Protein AF-A0A975M1X5-F1 (afdb_monomer)

Radius of gyration: 14.13 Å; Cα contacts (8 Å, |Δi|>4): 133; chains: 1; bounding box: 40×27×35 Å

Nearest PDB structures (foldseek):
  3p94-assembly1_A  TM=8.161E-01  e=4.226E-04  Parabacteroides distasonis ATCC 8503
  4iyj-assembly1_B  TM=7.367E-01  e=7.171E-04  Bacteroides uniformis ATCC 8492
  2hsj-assembly1_D  TM=5.910E-01  e=7.747E-03  Streptococcus pneumoniae TIGR4
  4q9a-assembly1_B  TM=6.555E-01  e=1.829E-02  Parabacteroides merdae ATCC 43184
  8r9r-assembly1_A-2  TM=3.490E-01  e=8.008E+00  Shewanella putrefaciens CN-32

pLDDT: mean 81.91, std 17.67, range [40.53, 97.75]

Mean predicted aligned error: 7.84 Å

Solvent-accessible surface area (backbone atoms only — not comparable to full-atom values): 6631 Å² total; per-residue (Å²): 131,87,67,73,55,61,76,49,47,65,57,52,48,55,51,46,68,77,44,67,89,64,71,83,34,42,34,37,35,32,26,9,44,76,42,50,65,45,83,57,52,66,70,80,41,64,93,52,49,65,43,80,55,27,40,66,82,34,33,47,69,38,51,61,72,45,34,76,72,76,45,56,82,49,66,44,83,40,76,50,76,52,59,36,67,56,33,64,76,62,77,56,74,92,82,64,62,66,63,57,52,51,48,52,52,49,57,49,66,73,73,113

Secondary structure (DSSP, 8-state):
---GGGGGHHHHHHHHHHHTT--S-SEEEEESHHHHT-TTHHHHTTTS-EEEEE-TT--HHHHHHTHHHHTGGG--SEEEEE--HHHHHTT--TTSHHHHHHHHHHHHHTT-

Foldseek 3Di:
DDDPLCVQVVVLVVQCVVCVPPAPFAEEEAEAPVLVVPPCVCVVPVVGRYGRHYHYLDAVVSRVVCCCPRPVVHVYNYYHYDHHPSVVVVVPDPPPPDPVVCVVVVVVVVVD

Sequence (112 aa):
MINTSEFWKREVLEIEERNEEKKDIDIVFYGSSSIRMWYTLSDDFSDYKLLNHGFGGSKLKDAIYFYDRLIKPYNPRLVVCYSGTNNIQSMKNIFIMPDMFLSNLKNYIKNI

Structure (mmCIF, N/CA/C/O backbone):
data_AF-A0A975M1X5-F1
#
_entry.id   AF-A0A975M1X5-F1
#
loop_
_atom_site.group_PDB
_atom_site.id
_atom_site.type_symbol
_atom_site.label_atom_id
_atom_site.label_alt_id
_atom_site.label_comp_id
_atom_site.label_asym_id
_atom_site.label_entity_id
_atom_site.label_seq_id
_atom_site.pdbx_PDB_ins_code
_atom_site.Cartn_x
_atom_site.Cartn_y
_atom_site.Cartn_z
_atom_site.occupancy
_atom_site.B_iso_or_equiv
_atom_site.auth_seq_id
_atom_site.auth_comp_id
_atom_site.auth_asym_id
_atom_site.auth_atom_id
_atom_site.pdbx_PDB_model_num
ATOM 1 N N . MET A 1 1 ? 25.059 7.568 -6.119 1.00 49.00 1 MET A N 1
ATOM 2 C CA . MET A 1 1 ? 24.130 6.903 -7.062 1.00 49.00 1 MET A CA 1
ATOM 3 C C . MET A 1 1 ? 22.737 7.446 -6.810 1.00 49.00 1 MET A C 1
ATOM 5 O O . MET A 1 1 ? 22.330 7.471 -5.659 1.00 49.00 1 MET A O 1
ATOM 9 N N . ILE A 1 2 ? 22.034 7.909 -7.844 1.00 66.31 2 ILE A N 1
ATOM 10 C CA . ILE A 1 2 ? 20.638 8.354 -7.716 1.00 66.31 2 ILE A CA 1
ATOM 11 C C . ILE A 1 2 ? 19.776 7.113 -7.459 1.00 66.31 2 ILE A C 1
ATOM 13 O O . ILE A 1 2 ? 19.833 6.157 -8.236 1.00 66.31 2 ILE A O 1
ATOM 17 N N . ASN A 1 3 ? 19.008 7.100 -6.368 1.00 78.38 3 ASN A N 1
ATOM 18 C CA . ASN A 1 3 ? 18.058 6.022 -6.122 1.00 78.38 3 ASN A CA 1
ATOM 19 C C . ASN A 1 3 ? 16.873 6.181 -7.079 1.00 78.38 3 ASN A C 1
ATOM 21 O O . ASN A 1 3 ? 16.066 7.092 -6.937 1.00 78.38 3 ASN A O 1
ATOM 25 N N . THR A 1 4 ? 16.761 5.287 -8.060 1.00 85.44 4 THR A N 1
ATOM 26 C CA . THR A 1 4 ? 15.698 5.352 -9.075 1.00 85.44 4 THR A CA 1
ATOM 27 C C . THR A 1 4 ? 14.295 5.177 -8.494 1.00 85.44 4 THR A C 1
ATOM 29 O O . THR A 1 4 ? 13.328 5.496 -9.173 1.00 85.44 4 THR A O 1
ATOM 32 N N . SER A 1 5 ? 14.178 4.653 -7.270 1.00 89.81 5 SER A N 1
ATOM 33 C CA . SER A 1 5 ? 12.888 4.450 -6.598 1.00 89.81 5 SER A CA 1
ATOM 34 C C . SER A 1 5 ? 12.182 5.780 -6.308 1.00 89.81 5 SER A C 1
ATOM 36 O O . SER A 1 5 ? 10.959 5.822 -6.268 1.00 89.81 5 SER A O 1
ATOM 38 N N . GLU A 1 6 ? 12.932 6.885 -6.202 1.00 92.50 6 GLU A N 1
ATOM 39 C CA . GLU A 1 6 ? 12.388 8.243 -6.039 1.00 92.50 6 GLU A CA 1
ATOM 40 C C . GLU A 1 6 ? 11.445 8.668 -7.170 1.00 92.50 6 GLU A C 1
ATOM 42 O O . GLU A 1 6 ? 10.618 9.555 -6.971 1.00 92.50 6 GLU A O 1
ATOM 47 N N . PHE A 1 7 ? 11.503 8.009 -8.333 1.00 92.81 7 PHE A N 1
ATOM 48 C CA . PHE A 1 7 ? 10.533 8.218 -9.408 1.00 92.81 7 PHE A CA 1
ATOM 49 C C . PHE A 1 7 ? 9.080 8.073 -8.918 1.00 92.81 7 PHE A C 1
ATOM 51 O O . PHE A 1 7 ? 8.212 8.836 -9.334 1.00 92.81 7 PHE A O 1
ATOM 58 N N . TRP A 1 8 ? 8.825 7.158 -7.976 1.00 94.19 8 TRP A N 1
ATOM 59 C CA . TRP A 1 8 ? 7.486 6.901 -7.434 1.00 94.19 8 TRP A CA 1
ATOM 60 C C . TRP A 1 8 ? 7.110 7.771 -6.236 1.00 94.19 8 TRP A C 1
ATOM 62 O O . TRP A 1 8 ? 6.021 7.609 -5.694 1.00 94.19 8 TRP A O 1
ATOM 72 N N . LYS A 1 9 ? 7.961 8.717 -5.819 1.00 94.88 9 LYS A N 1
ATOM 73 C CA . LYS A 1 9 ? 7.719 9.523 -4.614 1.00 94.88 9 LYS A CA 1
ATOM 74 C C . LYS A 1 9 ? 6.359 10.223 -4.636 1.00 94.88 9 LYS A C 1
ATOM 76 O O . LYS A 1 9 ? 5.718 10.298 -3.596 1.00 94.88 9 LYS A O 1
ATOM 81 N N . ARG A 1 10 ? 5.918 10.717 -5.798 1.00 95.38 10 ARG A N 1
ATOM 82 C CA . ARG A 1 10 ? 4.620 11.392 -5.928 1.00 95.38 10 ARG A CA 1
ATOM 83 C C . ARG A 1 10 ? 3.448 10.445 -5.659 1.00 95.38 10 ARG A C 1
ATOM 85 O O . ARG A 1 10 ? 2.600 10.777 -4.850 1.00 95.38 10 ARG A O 1
ATOM 92 N N . GLU A 1 11 ? 3.437 9.259 -6.268 1.00 95.00 11 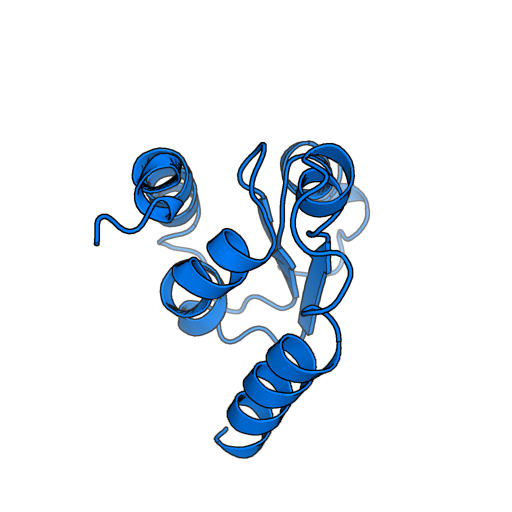GLU A N 1
ATOM 93 C CA . GLU A 1 11 ? 2.381 8.263 -6.012 1.00 95.00 11 GLU A CA 1
ATOM 94 C C . GLU A 1 11 ? 2.400 7.787 -4.554 1.00 95.00 11 GLU A C 1
ATOM 96 O O . GLU A 1 11 ? 1.353 7.573 -3.956 1.00 95.00 11 GLU A O 1
ATOM 101 N N . VAL A 1 12 ? 3.588 7.660 -3.957 1.00 96.62 12 VAL A N 1
ATOM 102 C CA . VAL A 1 12 ? 3.730 7.310 -2.536 1.00 96.62 12 VAL A CA 1
ATOM 103 C C . VAL A 1 12 ? 3.123 8.390 -1.640 1.00 96.62 12 VAL A C 1
ATOM 105 O O . VAL A 1 12 ? 2.403 8.046 -0.711 1.00 96.62 12 VAL A O 1
ATOM 108 N N . LEU A 1 13 ? 3.367 9.670 -1.938 1.00 97.19 13 LEU A N 1
ATOM 109 C CA . LEU A 1 13 ? 2.760 10.788 -1.206 1.00 97.19 13 LEU A CA 1
ATOM 110 C C . LEU A 1 13 ? 1.231 10.775 -1.3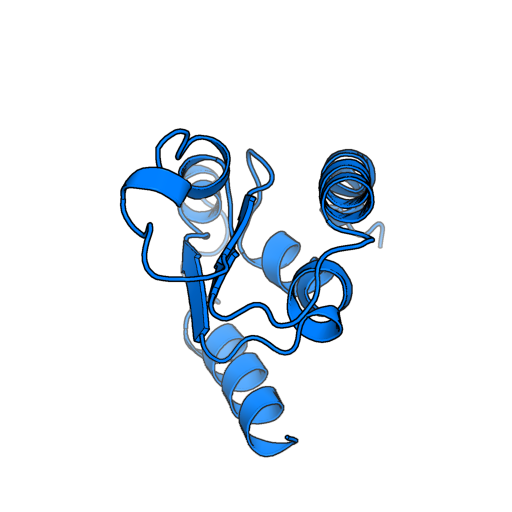33 1.00 97.19 13 LEU A C 1
ATOM 112 O O . LEU A 1 13 ? 0.542 10.872 -0.328 1.00 97.19 13 LEU A O 1
ATOM 116 N N . GLU A 1 14 ? 0.692 10.554 -2.534 1.00 96.88 14 GLU A N 1
ATOM 117 C CA . GLU A 1 14 ? -0.761 10.446 -2.745 1.00 96.88 14 GLU A CA 1
ATOM 118 C C . GLU A 1 14 ? -1.379 9.292 -1.927 1.00 96.88 14 GLU A C 1
ATOM 120 O O . GLU A 1 14 ? -2.490 9.405 -1.403 1.00 96.88 14 GLU A O 1
ATOM 125 N N . ILE A 1 15 ? -0.664 8.168 -1.792 1.00 97.00 15 ILE A N 1
ATOM 126 C CA . ILE A 1 15 ? -1.097 7.041 -0.955 1.00 97.00 15 ILE A CA 1
ATOM 127 C C . ILE A 1 15 ? -1.089 7.420 0.529 1.00 97.00 15 ILE A C 1
ATOM 129 O O . ILE A 1 15 ? -2.032 7.054 1.234 1.00 97.00 15 ILE A O 1
ATOM 133 N N . GLU A 1 16 ? -0.049 8.106 1.001 1.00 97.12 16 GLU A N 1
ATOM 134 C CA . GLU A 1 16 ? 0.054 8.566 2.391 1.00 97.12 16 GLU A CA 1
ATOM 135 C C . GLU A 1 16 ? -1.068 9.550 2.722 1.00 97.12 16 GLU A C 1
ATOM 137 O O . GLU A 1 16 ? -1.824 9.300 3.656 1.00 97.12 16 GLU A O 1
ATOM 142 N N . GLU A 1 17 ? -1.248 10.593 1.909 1.00 97.25 17 GLU A N 1
ATOM 143 C CA . GLU A 1 17 ? -2.285 11.617 2.093 1.00 97.25 17 GLU A CA 1
ATOM 144 C C . GLU A 1 17 ? -3.689 10.996 2.137 1.00 97.25 17 GLU A C 1
ATOM 146 O O . GLU A 1 17 ? -4.495 11.294 3.016 1.00 97.25 17 GLU A O 1
ATOM 151 N N . ARG A 1 18 ? -3.982 10.041 1.245 1.00 95.88 18 ARG A N 1
ATOM 152 C CA . ARG A 1 18 ? -5.275 9.336 1.230 1.00 95.88 18 ARG A CA 1
ATOM 153 C C . ARG A 1 18 ? -5.536 8.508 2.497 1.00 95.88 18 ARG A C 1
ATOM 155 O O . ARG A 1 18 ? -6.686 8.158 2.775 1.00 95.88 18 ARG A O 1
ATOM 162 N N . ASN A 1 19 ? -4.490 8.118 3.221 1.00 96.62 19 ASN A N 1
ATOM 163 C CA . ASN A 1 19 ? -4.569 7.174 4.334 1.00 96.62 19 ASN A CA 1
ATOM 164 C C . ASN A 1 19 ? -4.034 7.746 5.660 1.00 96.62 19 ASN A C 1
ATOM 166 O O . ASN A 1 19 ? -3.873 6.975 6.603 1.00 96.62 19 ASN A O 1
ATOM 170 N N . GLU A 1 20 ? -3.775 9.053 5.750 1.00 92.75 20 GLU A N 1
ATOM 171 C CA . GLU A 1 20 ? -3.142 9.709 6.906 1.00 92.75 20 GLU A CA 1
ATOM 172 C C . GLU A 1 20 ? -3.929 9.490 8.208 1.00 92.75 20 GLU A C 1
ATOM 174 O O . GLU A 1 20 ? -3.371 9.113 9.235 1.00 92.75 20 GLU A O 1
ATOM 179 N N . GLU A 1 21 ? -5.253 9.628 8.139 1.00 93.12 21 GLU A N 1
ATOM 180 C CA . GLU A 1 21 ? -6.151 9.515 9.296 1.00 93.12 21 GLU A CA 1
ATOM 181 C C . GLU A 1 21 ? -6.527 8.063 9.647 1.00 93.12 21 GLU A C 1
ATOM 183 O O . GLU A 1 21 ? -7.222 7.801 10.635 1.00 93.12 21 GLU A O 1
ATOM 188 N N . LYS A 1 22 ? -6.116 7.086 8.831 1.00 93.81 22 LYS A N 1
ATOM 189 C CA . LYS A 1 22 ? -6.566 5.698 8.975 1.00 93.81 22 LYS A CA 1
ATOM 190 C C . LYS A 1 22 ? -5.755 4.953 10.037 1.00 93.81 22 LYS A C 1
ATOM 192 O O . LYS A 1 22 ? -4.529 4.920 9.998 1.00 93.81 22 LYS A O 1
ATOM 197 N N . LYS A 1 23 ? -6.462 4.300 10.963 1.00 92.94 23 LYS A N 1
ATOM 198 C CA . LYS A 1 23 ? -5.901 3.551 12.101 1.00 92.94 23 LYS A CA 1
ATOM 199 C C . LYS A 1 23 ? -6.506 2.152 12.192 1.00 92.94 23 LYS A C 1
ATOM 201 O O . LYS A 1 23 ? -7.536 1.881 11.573 1.00 92.94 23 LYS A O 1
ATOM 206 N N . ASP A 1 24 ? -5.867 1.294 12.986 1.00 94.50 24 ASP A N 1
ATOM 207 C CA . ASP A 1 24 ? -6.291 -0.088 13.254 1.00 94.50 24 ASP A CA 1
ATOM 208 C C . ASP A 1 24 ? -6.489 -0.899 11.968 1.00 94.50 24 ASP A C 1
ATOM 210 O O . ASP A 1 24 ? -7.549 -1.475 11.722 1.00 94.50 24 ASP A O 1
ATOM 214 N N . ILE A 1 25 ? -5.473 -0.876 11.107 1.00 96.56 25 ILE A N 1
ATOM 215 C CA . ILE A 1 25 ? -5.501 -1.546 9.810 1.00 96.56 25 ILE A CA 1
ATOM 216 C C . ILE A 1 25 ? -5.185 -3.019 9.996 1.00 96.56 25 ILE A C 1
ATOM 218 O O . ILE A 1 25 ? -4.158 -3.390 10.554 1.00 96.56 25 ILE A O 1
ATOM 222 N N . ASP A 1 26 ? -6.060 -3.868 9.479 1.00 93.00 26 ASP A N 1
ATOM 223 C CA . ASP A 1 26 ? -5.888 -5.308 9.519 1.00 93.00 26 ASP A CA 1
ATOM 224 C C . ASP A 1 26 ? -4.925 -5.761 8.420 1.00 93.00 26 ASP A C 1
ATOM 226 O O . ASP A 1 26 ? -3.993 -6.531 8.665 1.00 93.00 26 ASP A O 1
ATOM 230 N N . ILE A 1 27 ? -5.142 -5.281 7.193 1.00 93.62 27 ILE A N 1
ATOM 231 C CA . ILE A 1 27 ? -4.439 -5.788 6.014 1.00 93.62 27 ILE A CA 1
ATOM 232 C C . ILE A 1 27 ? -3.938 -4.636 5.152 1.00 93.62 27 ILE A C 1
ATOM 234 O O . ILE A 1 27 ? -4.703 -3.758 4.758 1.00 93.62 27 ILE A O 1
ATOM 238 N N . VAL A 1 28 ? -2.661 -4.673 4.778 1.00 95.88 28 VAL A N 1
ATOM 239 C CA . VAL A 1 28 ? -2.147 -3.810 3.709 1.00 95.88 28 VAL A CA 1
ATOM 240 C C . VAL A 1 28 ? -1.880 -4.646 2.466 1.00 95.88 28 VAL A C 1
ATOM 242 O O . VAL A 1 28 ? -1.035 -5.543 2.468 1.00 95.88 28 VAL A O 1
ATOM 245 N N . PHE A 1 29 ? -2.590 -4.332 1.386 1.00 95.69 29 PHE A N 1
ATOM 246 C CA . PHE A 1 29 ? -2.304 -4.853 0.057 1.00 95.69 29 PHE A CA 1
ATOM 247 C C . PHE A 1 29 ? -1.263 -3.954 -0.597 1.00 95.69 29 PHE A C 1
ATOM 249 O O . PHE A 1 29 ? -1.474 -2.752 -0.745 1.00 95.69 29 PHE A O 1
ATOM 256 N N . TYR A 1 30 ? -0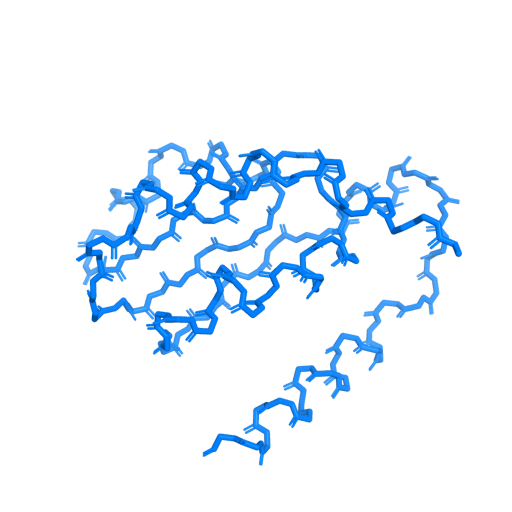.127 -4.523 -0.980 1.00 93.62 30 TYR A N 1
ATOM 257 C CA . TYR A 1 30 ? 1.067 -3.775 -1.345 1.00 93.62 30 TYR A CA 1
ATOM 258 C C . TYR A 1 30 ? 1.658 -4.248 -2.665 1.00 93.62 30 TYR A C 1
ATOM 260 O O . TYR A 1 30 ? 1.796 -5.448 -2.898 1.00 93.62 30 TYR A O 1
ATOM 268 N N . GLY A 1 31 ? 2.052 -3.322 -3.536 1.00 89.56 31 GLY A N 1
ATOM 269 C CA . GLY A 1 31 ? 2.751 -3.702 -4.758 1.00 89.56 31 GLY A CA 1
ATOM 270 C C . GLY A 1 31 ? 2.515 -2.774 -5.934 1.00 89.56 31 GLY A C 1
ATOM 271 O O . GLY A 1 31 ? 2.464 -1.557 -5.790 1.00 89.56 31 GLY A O 1
ATOM 272 N N . SER A 1 32 ? 2.435 -3.366 -7.124 1.00 92.31 32 SER A N 1
ATOM 273 C CA . SER A 1 32 ? 2.414 -2.608 -8.378 1.00 92.31 32 SER A CA 1
ATOM 274 C C . SER A 1 32 ? 0.995 -2.372 -8.914 1.00 92.31 32 SER A C 1
ATOM 276 O O . SER A 1 32 ? 0.030 -2.260 -8.156 1.00 92.31 32 SER A O 1
ATOM 278 N N . SER A 1 33 ? 0.847 -2.292 -10.238 1.00 91.88 33 SER A N 1
ATOM 279 C CA . SER A 1 33 ? -0.417 -1.985 -10.906 1.00 91.88 33 SER A CA 1
ATOM 280 C C . SER A 1 33 ? -1.524 -3.001 -10.614 1.00 91.88 33 SER A C 1
ATOM 282 O O . SER A 1 33 ? -2.672 -2.589 -10.512 1.00 91.88 33 SER A O 1
ATOM 284 N N . SER A 1 34 ? -1.204 -4.287 -10.425 1.00 92.50 34 SER A N 1
ATOM 285 C CA . SER A 1 34 ? -2.212 -5.306 -10.087 1.00 92.50 34 SER A CA 1
ATOM 286 C C . SER A 1 34 ? -2.903 -5.023 -8.755 1.00 92.50 34 SER A C 1
ATOM 288 O O . SER A 1 34 ? -4.104 -5.219 -8.647 1.00 92.50 34 SER A O 1
ATOM 290 N N . ILE A 1 35 ? -2.166 -4.505 -7.768 1.00 94.94 35 ILE A N 1
ATOM 291 C CA . ILE A 1 35 ? -2.758 -4.051 -6.507 1.00 94.94 35 ILE A CA 1
ATOM 292 C C . ILE A 1 35 ? -3.455 -2.709 -6.720 1.00 94.94 35 ILE A C 1
ATOM 294 O O . ILE A 1 35 ? -4.630 -2.572 -6.399 1.00 94.94 35 ILE A O 1
ATOM 298 N N . ARG A 1 36 ? -2.771 -1.738 -7.342 1.00 95.00 36 ARG A N 1
ATOM 299 C CA . ARG A 1 36 ? -3.297 -0.376 -7.550 1.00 95.00 36 ARG A CA 1
ATOM 300 C C . ARG A 1 36 ? -4.654 -0.355 -8.257 1.00 95.00 36 ARG A C 1
ATOM 302 O O . ARG A 1 36 ? -5.479 0.502 -7.972 1.00 95.00 36 ARG A O 1
ATOM 309 N N . MET A 1 37 ? -4.852 -1.259 -9.214 1.00 95.56 37 MET A N 1
ATOM 310 C CA . MET A 1 37 ? -6.044 -1.322 -10.066 1.00 95.56 37 MET A CA 1
ATOM 311 C C . MET A 1 37 ? -7.077 -2.340 -9.573 1.00 95.56 37 MET A C 1
ATOM 313 O O . MET A 1 37 ? -8.044 -2.616 -10.278 1.00 95.56 37 MET A O 1
ATOM 317 N N . TRP A 1 38 ? -6.901 -2.901 -8.375 1.00 96.25 38 TRP A N 1
ATOM 318 C CA . TRP A 1 38 ? -7.922 -3.732 -7.746 1.00 96.25 38 TRP A CA 1
ATOM 319 C C . TRP A 1 38 ? -9.017 -2.840 -7.147 1.00 96.25 38 TRP A C 1
ATOM 321 O O . TRP A 1 38 ? -9.054 -2.572 -5.948 1.00 96.25 38 TRP A O 1
ATOM 331 N N . TYR A 1 39 ? -9.888 -2.325 -8.014 1.00 95.25 39 TYR A N 1
ATOM 332 C CA . TYR A 1 39 ? -10.891 -1.322 -7.648 1.00 95.25 39 TYR A CA 1
ATOM 333 C C . TYR A 1 39 ? -11.982 -1.852 -6.706 1.00 95.25 39 TYR A C 1
ATOM 335 O O . TYR A 1 39 ? -12.538 -1.073 -5.943 1.00 95.25 39 TYR A O 1
ATOM 343 N N . THR A 1 40 ? -12.240 -3.161 -6.720 1.00 97.00 40 THR A N 1
ATOM 344 C CA . THR A 1 40 ? -13.219 -3.847 -5.858 1.00 97.00 40 THR A CA 1
ATOM 345 C C . THR A 1 40 ? -12.619 -4.380 -4.558 1.00 97.00 40 THR A C 1
ATOM 347 O O . THR A 1 40 ? -13.307 -5.061 -3.812 1.00 97.00 40 THR A O 1
ATOM 350 N N . LEU A 1 41 ? -11.351 -4.079 -4.249 1.00 96.31 41 LEU A N 1
ATOM 351 C CA . LEU A 1 41 ? -10.638 -4.698 -3.125 1.00 96.31 41 LEU A CA 1
ATOM 352 C C . LEU A 1 41 ? -11.373 -4.556 -1.782 1.00 96.31 41 LEU A C 1
ATOM 354 O O . LEU A 1 41 ? -11.388 -5.491 -0.990 1.00 96.31 41 LEU A O 1
ATOM 358 N N . SER A 1 42 ? -11.973 -3.391 -1.526 1.00 94.19 42 SER A N 1
ATOM 359 C CA . SER A 1 42 ? -12.741 -3.159 -0.298 1.00 94.19 42 SER A CA 1
ATOM 360 C C . SER A 1 42 ? -14.024 -3.991 -0.237 1.00 94.19 42 SER A C 1
ATOM 362 O O . SER A 1 42 ? -14.423 -4.381 0.853 1.00 94.19 42 SER A O 1
ATOM 364 N N . ASP A 1 43 ? -14.649 -4.273 -1.381 1.00 96.56 43 ASP A N 1
ATOM 365 C CA . ASP A 1 43 ? -15.863 -5.091 -1.457 1.00 96.56 43 ASP A CA 1
ATOM 366 C C . ASP A 1 43 ? -15.517 -6.582 -1.347 1.00 96.56 43 ASP A C 1
ATOM 368 O O . ASP A 1 43 ? -16.182 -7.330 -0.635 1.00 96.56 43 ASP A O 1
ATOM 372 N N . ASP A 1 44 ? -14.422 -7.002 -1.988 1.00 97.06 44 ASP A N 1
ATOM 373 C CA . ASP A 1 44 ? -13.938 -8.387 -1.986 1.00 97.06 44 ASP A CA 1
ATOM 374 C C . ASP A 1 44 ? -13.466 -8.849 -0.592 1.00 97.06 44 ASP A C 1
ATOM 376 O O . ASP A 1 44 ? -13.430 -10.046 -0.304 1.00 97.06 44 ASP A O 1
ATOM 380 N N . PHE A 1 45 ? -13.108 -7.901 0.281 1.00 95.25 45 PHE A N 1
ATOM 381 C CA . PHE A 1 45 ? -12.634 -8.133 1.649 1.00 95.25 45 PHE A CA 1
ATOM 382 C C . PHE A 1 45 ? -13.361 -7.229 2.659 1.00 95.25 45 PHE A C 1
ATOM 384 O O . PHE A 1 45 ? -12.734 -6.640 3.544 1.00 95.25 45 PHE A O 1
ATOM 391 N N . SER A 1 46 ? -14.687 -7.130 2.540 1.00 96.06 46 SER A N 1
ATOM 392 C CA . SER A 1 46 ? -15.530 -6.212 3.324 1.00 96.06 46 SER A CA 1
ATOM 393 C C . SER A 1 46 ? -15.435 -6.373 4.845 1.00 96.06 46 SER A C 1
ATOM 395 O O . SER A 1 46 ? -15.725 -5.434 5.584 1.00 96.06 46 SER A O 1
ATOM 397 N N . ASP A 1 47 ? -15.020 -7.547 5.321 1.00 96.75 47 ASP A N 1
ATOM 398 C CA . ASP A 1 47 ? -14.922 -7.865 6.750 1.00 96.75 47 ASP A CA 1
ATOM 399 C C . ASP A 1 47 ? -13.657 -7.300 7.423 1.00 96.75 47 ASP A C 1
ATOM 401 O O . ASP A 1 47 ? -13.502 -7.410 8.642 1.00 96.75 47 ASP A O 1
ATOM 405 N N . TYR A 1 48 ? -12.741 -6.698 6.656 1.00 95.88 48 TYR A N 1
ATOM 406 C CA . TYR A 1 48 ? -11.447 -6.228 7.149 1.00 95.88 48 TYR A CA 1
ATOM 407 C C . TYR A 1 48 ? -11.224 -4.739 6.889 1.00 95.88 48 TYR A C 1
ATOM 409 O O . TYR A 1 48 ? -11.500 -4.213 5.810 1.00 95.88 48 TYR A O 1
ATOM 417 N N . LYS A 1 49 ? -10.602 -4.052 7.853 1.00 96.75 49 LYS A N 1
ATOM 418 C CA . LYS A 1 49 ? -10.053 -2.712 7.627 1.00 96.75 49 LYS A CA 1
ATOM 419 C C . LYS A 1 49 ? -8.761 -2.841 6.833 1.00 96.75 49 LYS A C 1
ATOM 421 O O . LYS A 1 49 ? -7.740 -3.275 7.364 1.00 96.75 49 LYS A O 1
ATOM 426 N N . LEU A 1 50 ? -8.792 -2.462 5.562 1.00 96.56 50 LEU A N 1
ATOM 427 C CA . LEU A 1 50 ? -7.668 -2.669 4.654 1.00 96.56 50 LEU A CA 1
ATOM 428 C C . LEU A 1 50 ? -7.217 -1.402 3.938 1.00 96.56 50 LEU A C 1
ATOM 430 O O . LEU A 1 50 ? -7.961 -0.427 3.816 1.00 96.56 50 LEU A O 1
ATOM 434 N N . LEU A 1 51 ? -5.986 -1.443 3.428 1.00 97.75 51 LEU A N 1
ATOM 435 C CA . LEU A 1 51 ? -5.411 -0.397 2.588 1.00 97.75 51 LEU A CA 1
ATOM 436 C C . LEU A 1 51 ? -4.909 -0.959 1.258 1.00 97.75 51 LEU A C 1
ATOM 438 O O . LEU A 1 51 ? -4.241 -1.991 1.218 1.00 97.75 51 LEU A O 1
ATOM 442 N N . ASN A 1 52 ? -5.171 -0.224 0.175 1.00 97.44 52 ASN A N 1
ATOM 443 C CA . ASN A 1 52 ? -4.590 -0.471 -1.143 1.00 97.44 52 ASN A CA 1
ATOM 444 C C . ASN A 1 52 ? -3.367 0.428 -1.350 1.00 97.44 52 ASN A C 1
ATOM 446 O O . ASN A 1 52 ? -3.499 1.598 -1.709 1.00 97.44 52 ASN A O 1
ATOM 450 N N . HIS A 1 53 ? -2.174 -0.107 -1.132 1.00 96.75 53 HIS A N 1
ATOM 451 C CA . HIS A 1 53 ? -0.896 0.585 -1.308 1.00 96.75 53 HIS A CA 1
ATOM 452 C C . HIS A 1 53 ? -0.192 0.147 -2.596 1.00 96.75 53 HIS A C 1
ATOM 454 O O . HIS A 1 53 ? 1.002 -0.155 -2.615 1.00 96.75 53 HIS A O 1
ATOM 460 N N . GLY A 1 54 ? -0.951 0.083 -3.690 1.00 94.44 54 GLY A N 1
ATOM 461 C CA . GLY A 1 54 ? -0.404 -0.128 -5.021 1.00 94.44 54 GLY A CA 1
ATOM 462 C C . GLY A 1 54 ? 0.072 1.175 -5.666 1.00 94.44 54 GLY A C 1
ATOM 463 O O . GLY A 1 54 ? -0.708 2.115 -5.779 1.00 94.44 54 GLY A O 1
ATOM 464 N N . PHE A 1 55 ? 1.304 1.205 -6.173 1.00 91.19 55 PHE A N 1
ATOM 465 C CA . PHE A 1 55 ? 1.836 2.295 -7.008 1.00 91.19 55 PHE A CA 1
ATOM 466 C C . PHE A 1 55 ? 2.408 1.711 -8.307 1.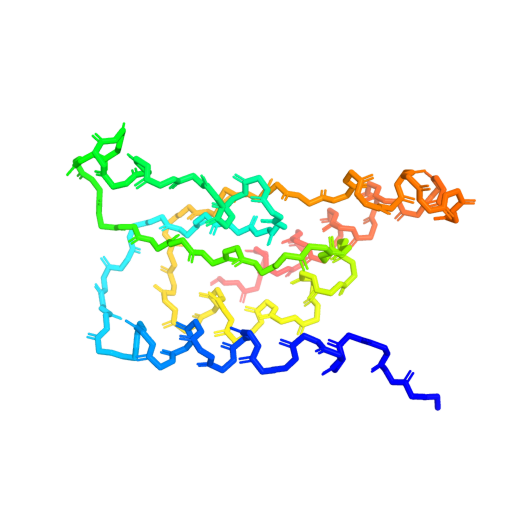00 91.19 55 PHE A C 1
ATOM 468 O O . PHE A 1 55 ? 3.147 0.720 -8.303 1.00 91.19 55 PHE A O 1
ATOM 475 N N . GLY A 1 56 ? 1.936 2.233 -9.439 1.00 85.88 56 GLY A N 1
ATOM 476 C CA . GLY A 1 56 ? 1.961 1.561 -10.741 1.00 85.88 56 GLY A CA 1
ATOM 477 C C . GLY A 1 56 ? 3.372 1.376 -11.293 1.00 85.88 56 GLY A C 1
ATOM 478 O O . GLY A 1 56 ? 4.264 2.146 -10.988 1.00 85.88 56 GLY A O 1
ATOM 479 N N . GLY A 1 57 ? 3.611 0.333 -12.100 1.00 81.31 57 GLY A N 1
ATOM 480 C CA . GLY A 1 57 ? 4.915 0.126 -12.759 1.00 81.31 57 GLY A CA 1
ATOM 481 C C . GLY A 1 57 ? 6.101 -0.168 -11.824 1.00 81.31 57 GLY A C 1
ATOM 482 O O . GLY A 1 57 ? 7.219 -0.375 -12.303 1.00 81.31 57 GLY A O 1
ATOM 483 N N . SER A 1 58 ? 5.871 -0.228 -10.510 1.00 84.50 58 SER A N 1
ATOM 484 C CA . SER A 1 58 ? 6.904 -0.469 -9.510 1.00 84.50 58 SER A CA 1
ATOM 485 C C . SER A 1 58 ? 7.507 -1.867 -9.607 1.00 84.50 58 SER A C 1
ATOM 487 O O . SER A 1 58 ? 6.860 -2.854 -9.977 1.00 84.50 58 SER A O 1
ATOM 489 N N . LYS A 1 59 ? 8.795 -1.944 -9.287 1.00 84.19 59 LYS A N 1
ATOM 490 C CA . LYS A 1 59 ? 9.566 -3.178 -9.145 1.00 84.19 59 LYS A CA 1
ATOM 491 C C . LYS A 1 59 ? 9.671 -3.542 -7.671 1.00 84.19 59 LYS A C 1
ATOM 493 O O . LYS A 1 59 ? 9.472 -2.699 -6.799 1.00 84.19 59 LYS A O 1
ATOM 498 N N . LEU A 1 60 ? 10.091 -4.774 -7.376 1.00 81.38 60 LEU A N 1
ATOM 499 C CA . LEU A 1 60 ? 10.235 -5.204 -5.979 1.00 81.38 60 LEU A CA 1
ATOM 500 C C . LEU A 1 60 ? 11.165 -4.280 -5.174 1.00 81.38 60 LEU A C 1
ATOM 502 O O . LEU A 1 60 ? 10.884 -3.982 -4.020 1.00 81.38 60 LEU A O 1
ATOM 506 N N . LYS A 1 61 ? 12.254 -3.789 -5.777 1.00 83.50 61 LYS A N 1
ATOM 507 C CA . LYS A 1 61 ? 13.181 -2.873 -5.094 1.00 83.50 61 LYS A CA 1
ATOM 508 C C . LYS A 1 61 ? 12.500 -1.577 -4.635 1.00 83.50 61 LYS A C 1
ATOM 510 O O . LYS A 1 61 ? 12.851 -1.061 -3.583 1.00 83.50 61 LYS A O 1
ATOM 515 N N . ASP A 1 62 ? 11.530 -1.088 -5.406 1.00 88.31 62 ASP A N 1
ATOM 516 C CA . ASP A 1 62 ? 10.807 0.141 -5.094 1.00 88.31 62 ASP A CA 1
ATOM 517 C C . ASP A 1 62 ? 9.828 -0.138 -3.942 1.00 88.31 62 ASP A C 1
ATOM 519 O O . ASP A 1 62 ? 9.733 0.637 -2.996 1.00 88.31 62 ASP A O 1
ATOM 523 N N . ALA A 1 63 ? 9.186 -1.314 -3.964 1.00 86.62 63 ALA A N 1
ATOM 524 C CA . ALA A 1 63 ? 8.369 -1.809 -2.860 1.00 86.62 63 ALA A CA 1
ATOM 525 C C . ALA A 1 63 ? 9.181 -1.956 -1.555 1.00 86.62 63 ALA A C 1
ATOM 527 O O . ALA A 1 63 ? 8.724 -1.560 -0.487 1.00 86.62 63 ALA A O 1
ATOM 528 N N . ILE A 1 64 ? 10.413 -2.460 -1.616 1.00 85.81 64 ILE A N 1
ATOM 529 C CA . ILE A 1 64 ? 11.292 -2.518 -0.437 1.00 85.81 64 ILE A CA 1
ATOM 530 C C . ILE A 1 64 ? 11.648 -1.104 0.036 1.00 85.81 64 ILE A C 1
ATOM 532 O O . ILE A 1 64 ? 11.595 -0.827 1.230 1.00 85.81 64 ILE A O 1
ATOM 536 N N . TYR A 1 65 ? 11.976 -0.203 -0.892 1.00 89.25 65 TYR A N 1
ATOM 537 C CA . TYR A 1 65 ? 12.383 1.161 -0.566 1.00 89.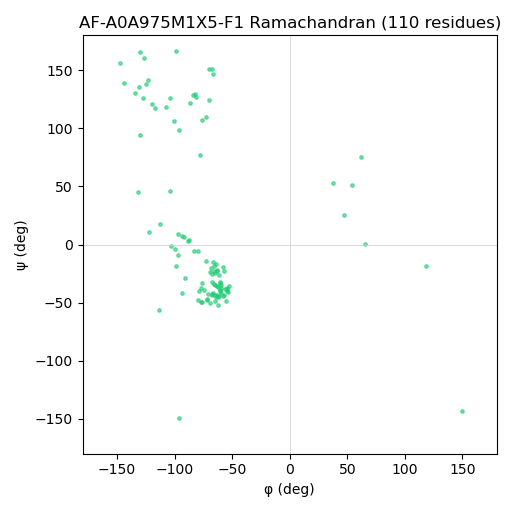25 65 TYR A CA 1
ATOM 538 C C . TYR A 1 65 ? 11.304 1.956 0.187 1.00 89.25 65 TYR A C 1
ATOM 540 O O . TYR A 1 65 ? 11.628 2.682 1.121 1.00 89.25 65 TYR A O 1
ATOM 548 N N . PHE A 1 66 ? 10.027 1.798 -0.175 1.00 92.94 66 PHE A N 1
ATOM 549 C CA . PHE A 1 66 ? 8.917 2.523 0.461 1.00 92.94 66 PHE A CA 1
ATOM 550 C C . PHE A 1 66 ? 8.232 1.772 1.609 1.00 92.94 66 PHE A C 1
ATOM 552 O O . PHE A 1 66 ? 7.240 2.258 2.150 1.00 92.94 66 PHE A O 1
ATOM 559 N N . TYR A 1 67 ? 8.763 0.621 2.030 1.00 87.94 67 TYR A N 1
ATOM 560 C CA . TYR A 1 67 ? 8.161 -0.201 3.083 1.00 87.94 67 TYR A CA 1
ATOM 561 C C . TYR A 1 67 ? 7.932 0.567 4.397 1.00 87.94 67 TYR A C 1
ATOM 563 O O . TYR A 1 67 ? 6.831 0.539 4.948 1.00 87.94 67 TYR A O 1
ATOM 571 N N . ASP A 1 68 ? 8.944 1.294 4.880 1.00 90.12 68 ASP A N 1
ATOM 572 C CA . ASP A 1 68 ? 8.858 2.028 6.153 1.00 90.12 68 ASP A CA 1
ATOM 573 C C . ASP A 1 68 ? 7.835 3.171 6.124 1.00 90.12 68 ASP A C 1
ATOM 575 O O . ASP A 1 68 ? 7.400 3.630 7.176 1.00 90.12 68 ASP A O 1
ATOM 579 N N . ARG A 1 69 ? 7.442 3.617 4.930 1.00 94.88 69 ARG A N 1
ATOM 580 C CA . ARG A 1 69 ? 6.446 4.673 4.729 1.00 94.88 69 ARG A CA 1
ATOM 581 C C . ARG A 1 69 ? 5.048 4.111 4.533 1.00 94.88 69 ARG A C 1
ATOM 583 O O . ARG A 1 69 ? 4.088 4.626 5.086 1.00 94.88 69 ARG A O 1
ATOM 590 N N . LEU A 1 70 ? 4.934 3.031 3.765 1.00 94.94 70 LEU A N 1
ATOM 591 C CA . LEU A 1 70 ? 3.638 2.514 3.340 1.00 94.94 70 LEU A CA 1
ATOM 592 C C . LEU A 1 70 ? 3.136 1.342 4.185 1.00 94.94 70 LEU A C 1
ATOM 594 O O . LEU A 1 70 ? 1.948 1.060 4.158 1.00 94.94 70 LEU A O 1
ATOM 598 N N . ILE A 1 71 ? 3.979 0.646 4.944 1.00 92.19 71 ILE A N 1
ATOM 599 C CA . ILE A 1 71 ? 3.542 -0.503 5.753 1.00 92.19 71 ILE A CA 1
ATOM 600 C C . ILE A 1 71 ? 3.674 -0.205 7.242 1.00 92.19 71 ILE A C 1
ATOM 602 O O . ILE A 1 71 ? 2.696 -0.287 7.985 1.00 92.19 71 ILE A O 1
ATOM 606 N N . LYS A 1 72 ? 4.886 0.158 7.672 1.00 88.25 72 LYS A N 1
ATOM 607 C CA . LYS A 1 72 ? 5.245 0.282 9.090 1.00 88.25 72 LYS A CA 1
ATOM 608 C C . LYS A 1 72 ? 4.314 1.187 9.914 1.00 88.25 72 LYS A C 1
ATOM 610 O O . LYS A 1 72 ? 3.981 0.771 11.022 1.00 88.25 72 LYS A O 1
ATOM 615 N N . PRO A 1 73 ? 3.845 2.357 9.427 1.00 93.56 73 PRO A N 1
ATOM 616 C CA . PRO A 1 73 ? 3.005 3.249 10.234 1.00 93.56 73 PRO A CA 1
ATOM 617 C C . PRO A 1 73 ? 1.657 2.645 10.641 1.00 93.56 73 PRO A C 1
ATOM 619 O O . PRO A 1 73 ? 1.061 3.081 11.619 1.00 93.56 73 PRO A O 1
ATOM 622 N N . TYR A 1 74 ? 1.188 1.631 9.910 1.00 92.25 74 TYR A N 1
ATOM 623 C CA . TYR A 1 74 ? -0.132 1.035 10.101 1.00 92.25 74 TYR A CA 1
ATOM 624 C C . TYR A 1 74 ? -0.115 -0.233 10.959 1.00 92.25 74 TYR A C 1
ATOM 626 O O . TYR A 1 74 ? -1.184 -0.722 11.309 1.00 92.25 74 TYR A O 1
ATOM 634 N N . ASN A 1 75 ? 1.076 -0.764 11.274 1.00 88.56 75 ASN A N 1
ATOM 635 C CA . ASN A 1 75 ? 1.293 -2.001 12.033 1.00 88.56 75 ASN A CA 1
ATOM 636 C C . ASN A 1 75 ? 0.271 -3.124 11.720 1.00 88.56 75 ASN A C 1
ATOM 638 O O . ASN A 1 75 ? -0.390 -3.627 12.635 1.00 88.56 75 ASN A O 1
ATOM 642 N N . PRO A 1 76 ? 0.078 -3.491 10.437 1.00 90.38 76 PRO A N 1
ATOM 643 C CA . PRO A 1 76 ? -0.981 -4.415 10.067 1.00 90.38 76 PRO A CA 1
ATOM 644 C C . PRO A 1 76 ? -0.683 -5.835 10.545 1.00 90.38 76 PRO A C 1
ATOM 646 O O . PRO A 1 76 ? 0.471 -6.266 10.578 1.00 90.38 76 PRO A O 1
ATOM 649 N N . ARG A 1 77 ? -1.736 -6.613 10.824 1.00 86.88 77 ARG A N 1
ATOM 650 C CA . ARG A 1 77 ? -1.589 -8.049 11.136 1.00 86.88 77 ARG A CA 1
ATOM 651 C C . ARG A 1 77 ? -1.170 -8.876 9.918 1.00 86.88 77 ARG A C 1
ATOM 653 O O . ARG A 1 77 ? -0.620 -9.962 10.080 1.00 86.88 77 ARG A O 1
ATOM 660 N N . LEU A 1 78 ? -1.451 -8.389 8.705 1.00 86.81 78 LEU A N 1
ATOM 661 C CA . LEU A 1 78 ? -1.134 -9.073 7.455 1.00 86.81 78 LEU A CA 1
ATOM 662 C C . LEU A 1 78 ? -0.718 -8.085 6.360 1.00 86.81 78 LEU A C 1
ATOM 664 O O . LEU A 1 78 ? -1.337 -7.041 6.161 1.00 86.81 78 LEU A O 1
ATOM 668 N N . VAL A 1 79 ? 0.301 -8.464 5.588 1.00 88.25 79 VAL A N 1
ATOM 669 C CA . VAL A 1 79 ? 0.699 -7.759 4.364 1.00 88.25 79 VAL A CA 1
ATOM 670 C C . VAL A 1 79 ? 0.574 -8.713 3.185 1.00 88.25 79 VAL A C 1
ATOM 672 O O . VAL A 1 79 ? 1.239 -9.748 3.144 1.00 88.25 79 VAL A O 1
ATOM 675 N N . VAL A 1 80 ? -0.253 -8.350 2.207 1.00 88.94 80 VAL A N 1
ATOM 676 C CA . VAL A 1 80 ? -0.395 -9.091 0.948 1.00 88.94 80 VAL A CA 1
ATOM 677 C C . VAL A 1 80 ? 0.417 -8.366 -0.116 1.00 88.94 80 VAL A C 1
ATOM 679 O O . VAL A 1 80 ? 0.030 -7.292 -0.570 1.00 88.94 80 VAL A O 1
ATOM 682 N N . CYS A 1 81 ? 1.564 -8.928 -0.502 1.00 86.94 81 CYS A N 1
ATOM 683 C CA . CYS A 1 81 ? 2.474 -8.295 -1.455 1.00 86.94 81 CYS A CA 1
ATOM 684 C C . CYS A 1 81 ? 2.384 -8.935 -2.847 1.00 86.94 81 CYS A C 1
ATOM 686 O O . CYS A 1 81 ? 2.594 -10.140 -2.987 1.00 86.94 81 CYS A O 1
ATOM 688 N N . TYR A 1 82 ? 2.148 -8.122 -3.880 1.00 85.31 82 TYR A N 1
ATOM 689 C CA . TYR A 1 82 ? 2.235 -8.536 -5.283 1.00 85.31 82 TYR A CA 1
ATOM 690 C C . TYR A 1 82 ? 3.090 -7.555 -6.099 1.00 85.31 82 TYR A C 1
ATOM 692 O O . TYR A 1 82 ? 2.636 -6.520 -6.603 1.00 85.31 82 TYR A O 1
ATOM 700 N N . SER A 1 83 ? 4.373 -7.888 -6.228 1.00 80.0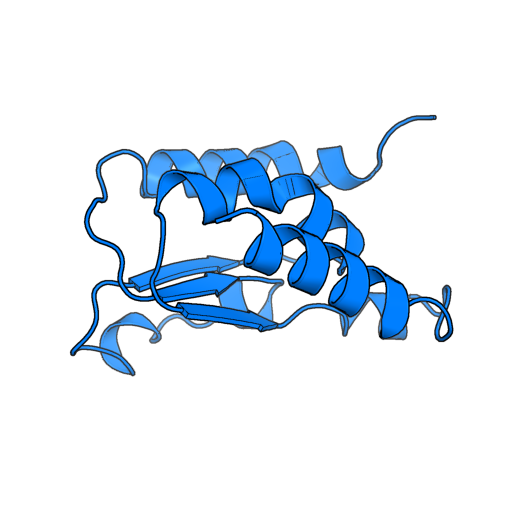0 83 SER A N 1
ATOM 701 C CA . SER A 1 83 ? 5.370 -7.123 -6.980 1.00 80.00 83 SER A CA 1
ATOM 702 C C . SER A 1 83 ? 6.411 -8.064 -7.593 1.00 80.00 83 SER A C 1
ATOM 704 O O . SER A 1 83 ? 6.609 -9.174 -7.107 1.00 80.00 83 SER A O 1
ATOM 706 N N . GLY A 1 84 ? 7.080 -7.638 -8.668 1.00 71.06 84 GLY A N 1
ATOM 707 C CA . GLY A 1 84 ? 8.115 -8.435 -9.346 1.00 71.06 84 GLY A CA 1
ATOM 708 C C . GLY A 1 84 ? 7.818 -8.793 -10.803 1.00 71.06 84 GLY A C 1
ATOM 709 O O . GLY A 1 84 ? 8.744 -9.053 -11.567 1.00 71.06 84 GLY A O 1
ATOM 710 N N . THR A 1 85 ? 6.565 -8.712 -11.251 1.00 71.69 85 THR A N 1
ATOM 711 C CA . THR A 1 85 ? 6.210 -8.931 -12.667 1.00 71.69 85 THR A CA 1
ATOM 712 C C . THR A 1 85 ? 6.915 -7.927 -13.592 1.00 71.69 85 THR A C 1
ATOM 714 O O . THR A 1 85 ? 7.489 -8.311 -14.611 1.00 71.69 85 THR A O 1
ATOM 717 N N . ASN A 1 86 ? 7.015 -6.662 -13.167 1.00 74.38 86 ASN A N 1
ATOM 718 C CA . ASN A 1 86 ? 7.753 -5.605 -13.875 1.00 74.38 86 ASN A CA 1
ATOM 719 C C . ASN A 1 86 ? 9.280 -5.824 -13.879 1.00 74.38 86 ASN A C 1
ATOM 721 O O . ASN A 1 86 ? 9.996 -5.261 -14.712 1.00 74.38 86 ASN A O 1
ATOM 725 N N . ASN A 1 87 ? 9.815 -6.631 -12.954 1.00 69.19 87 ASN A N 1
ATOM 726 C CA . ASN A 1 87 ? 11.228 -7.012 -12.964 1.00 69.19 87 ASN A CA 1
ATOM 727 C C . ASN A 1 87 ? 11.502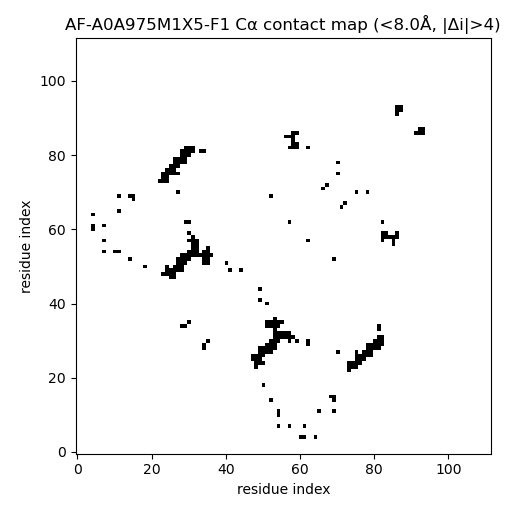 -7.993 -14.106 1.00 69.19 87 ASN A C 1
ATOM 729 O O . ASN A 1 87 ? 12.425 -7.756 -14.889 1.00 69.19 87 ASN A O 1
ATOM 733 N N . ILE A 1 88 ? 10.654 -9.020 -14.233 1.00 60.31 88 ILE A N 1
ATOM 734 C CA . ILE A 1 88 ? 10.732 -10.051 -15.277 1.00 60.31 88 ILE A CA 1
ATOM 735 C C . ILE A 1 88 ? 10.565 -9.417 -16.661 1.00 60.31 88 ILE A C 1
ATOM 737 O O . ILE A 1 88 ? 11.383 -9.655 -17.548 1.00 60.31 88 ILE A O 1
ATOM 741 N N . GLN A 1 89 ? 9.589 -8.517 -16.818 1.00 58.81 89 GLN A N 1
ATOM 742 C CA . GLN A 1 89 ? 9.367 -7.790 -18.072 1.00 58.81 89 GLN A CA 1
ATOM 743 C C . GLN A 1 89 ? 10.566 -6.917 -18.483 1.00 58.81 89 GLN A C 1
ATOM 745 O O . GLN A 1 89 ? 10.781 -6.673 -19.665 1.00 58.81 89 GLN A O 1
ATOM 750 N N . SER A 1 90 ? 11.383 -6.467 -17.523 1.00 56.28 90 SER A N 1
ATOM 751 C CA . SER A 1 90 ? 12.561 -5.638 -17.801 1.00 56.28 90 SER A CA 1
ATOM 752 C C . SER A 1 90 ? 13.851 -6.416 -18.113 1.00 56.28 90 SER A C 1
ATOM 754 O O . SER A 1 90 ? 14.896 -5.781 -18.251 1.00 56.28 90 SER A O 1
ATOM 756 N N . MET A 1 91 ? 13.803 -7.757 -18.187 1.00 51.53 91 MET A N 1
ATOM 757 C CA . MET A 1 91 ? 14.939 -8.666 -18.460 1.00 51.53 91 MET A CA 1
ATOM 758 C C . MET A 1 91 ? 16.221 -8.378 -17.644 1.00 51.53 91 MET A C 1
ATOM 760 O O . MET A 1 91 ? 17.326 -8.717 -18.063 1.00 51.53 91 MET A O 1
ATOM 764 N N . LYS A 1 92 ? 16.109 -7.758 -16.460 1.00 49.97 92 LYS A N 1
ATOM 765 C CA . LYS A 1 92 ? 17.241 -7.482 -15.561 1.00 49.97 92 LYS A CA 1
ATOM 766 C C . LYS A 1 92 ? 17.071 -8.234 -14.242 1.00 49.97 92 LYS A C 1
ATOM 768 O O . LYS A 1 92 ? 16.161 -7.941 -13.472 1.00 49.97 92 LYS A O 1
ATOM 773 N N . ASN A 1 93 ? 18.019 -9.141 -13.990 1.00 47.38 93 ASN A N 1
ATOM 774 C CA . ASN A 1 93 ? 18.274 -9.872 -12.742 1.00 47.38 93 ASN A CA 1
ATOM 775 C C . ASN A 1 93 ? 17.143 -10.794 -12.259 1.00 47.38 93 ASN A C 1
ATOM 777 O O . ASN A 1 93 ? 16.484 -10.529 -11.258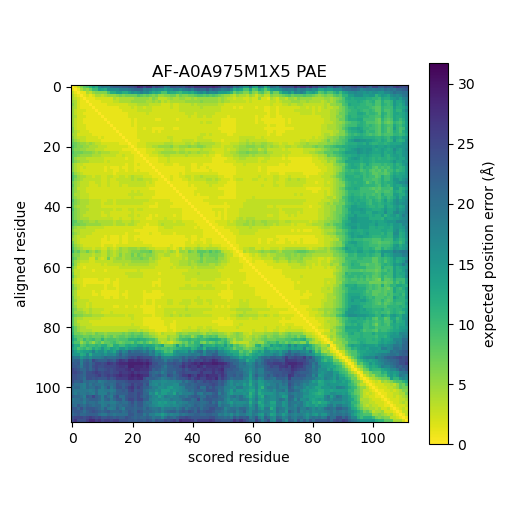 1.00 47.38 93 ASN A O 1
ATOM 781 N N . ILE A 1 94 ? 17.015 -11.942 -12.930 1.00 44.81 94 ILE A N 1
ATOM 782 C CA . ILE A 1 94 ? 16.188 -13.091 -12.517 1.00 44.81 94 ILE A CA 1
ATOM 783 C C . ILE A 1 94 ? 16.724 -13.773 -11.230 1.00 44.81 94 ILE A C 1
ATOM 785 O O . ILE A 1 94 ? 15.991 -14.503 -10.575 1.00 44.81 94 ILE A O 1
ATOM 789 N N . PHE A 1 95 ? 17.967 -13.499 -10.802 1.00 43.00 95 PHE A N 1
ATOM 790 C CA . PHE A 1 95 ? 18.669 -14.304 -9.786 1.00 43.00 95 PHE A CA 1
ATOM 791 C C . PHE A 1 95 ? 18.763 -13.724 -8.355 1.00 43.00 95 PHE A C 1
ATOM 793 O O . PHE A 1 95 ? 19.322 -14.381 -7.488 1.00 43.00 95 PHE A O 1
ATOM 800 N N . ILE A 1 96 ? 18.244 -12.519 -8.064 1.00 48.75 96 ILE A N 1
ATOM 801 C CA . ILE A 1 96 ? 18.455 -11.855 -6.745 1.00 48.75 96 ILE A CA 1
ATOM 802 C C . ILE A 1 96 ? 17.249 -12.017 -5.782 1.00 48.75 96 ILE A C 1
ATOM 804 O O . ILE A 1 96 ? 17.288 -11.580 -4.635 1.00 48.75 96 ILE A O 1
ATOM 808 N N . MET A 1 97 ? 16.141 -12.630 -6.210 1.00 52.94 97 MET A N 1
ATOM 809 C CA . MET A 1 97 ? 14.832 -12.333 -5.600 1.00 52.94 97 MET A CA 1
ATOM 810 C C . MET A 1 97 ? 14.336 -13.162 -4.397 1.00 52.94 97 MET A C 1
ATOM 812 O O . MET A 1 97 ? 13.609 -12.567 -3.604 1.00 52.94 97 MET A O 1
ATOM 816 N N . PRO A 1 98 ? 14.672 -14.444 -4.169 1.00 52.78 98 PRO A N 1
ATOM 817 C CA . PRO A 1 98 ? 14.150 -15.147 -2.989 1.00 52.78 98 PRO A CA 1
ATOM 818 C C . PRO A 1 98 ? 14.883 -14.755 -1.701 1.00 52.78 98 PRO A C 1
ATOM 820 O O . PRO A 1 98 ? 14.254 -14.375 -0.715 1.00 52.78 98 PRO A O 1
ATOM 823 N N . ASP A 1 99 ? 16.216 -14.777 -1.716 1.00 49.91 99 ASP A N 1
ATOM 824 C CA . ASP A 1 99 ? 16.990 -14.754 -0.472 1.00 49.91 99 ASP A CA 1
ATOM 825 C C . ASP A 1 99 ? 17.065 -13.377 0.172 1.00 49.91 99 ASP A C 1
ATOM 827 O O . ASP A 1 99 ? 16.970 -13.287 1.389 1.00 49.91 99 ASP A O 1
ATOM 831 N N . MET A 1 100 ? 17.179 -12.295 -0.606 1.00 54.03 100 MET A N 1
ATOM 832 C CA . MET A 1 100 ? 17.263 -10.940 -0.045 1.00 54.03 100 MET A CA 1
ATOM 833 C C . MET A 1 100 ? 15.902 -10.427 0.443 1.00 54.03 100 MET A C 1
ATOM 835 O O . MET A 1 100 ? 15.823 -9.702 1.432 1.00 54.03 100 MET A O 1
ATOM 839 N N . PHE A 1 101 ? 14.814 -10.819 -0.228 1.00 58.09 101 PHE A N 1
ATOM 840 C CA . PHE A 1 101 ? 13.461 -10.520 0.237 1.00 58.09 101 PHE A CA 1
ATOM 841 C C . PHE A 1 101 ? 13.146 -11.315 1.501 1.00 58.09 101 PHE A C 1
ATOM 843 O O . PHE A 1 101 ? 12.758 -10.727 2.505 1.00 58.09 101 PHE A O 1
ATOM 850 N N . LEU A 1 102 ? 13.378 -12.632 1.488 1.00 58.72 102 LEU A N 1
ATOM 851 C CA . LEU A 1 102 ? 13.151 -13.467 2.662 1.00 58.72 102 LEU A CA 1
ATOM 852 C C . LEU A 1 102 ? 14.092 -13.101 3.808 1.00 58.72 102 LEU A C 1
ATOM 854 O O . LEU A 1 102 ? 13.656 -13.167 4.946 1.00 58.72 102 LEU A O 1
ATOM 858 N N . SER A 1 103 ? 15.344 -12.706 3.562 1.00 58.09 103 SER A N 1
ATOM 859 C CA . SER A 1 103 ? 16.264 -12.303 4.632 1.00 58.09 103 SER A CA 1
ATOM 860 C C . SER A 1 103 ? 15.873 -10.965 5.245 1.00 58.09 103 SER A C 1
ATOM 862 O O . SER A 1 103 ? 15.836 -10.871 6.468 1.00 58.09 103 SER A O 1
ATOM 864 N N . ASN A 1 104 ? 15.493 -9.968 4.440 1.00 56.19 104 ASN A N 1
ATOM 865 C CA . ASN A 1 104 ? 15.016 -8.687 4.958 1.00 56.19 104 ASN A CA 1
ATOM 866 C C . ASN A 1 104 ? 13.671 -8.842 5.675 1.00 56.19 104 ASN A C 1
ATOM 868 O O . ASN A 1 104 ? 13.518 -8.334 6.779 1.00 56.19 104 ASN A O 1
ATOM 872 N N . LEU A 1 105 ? 12.734 -9.613 5.114 1.00 56.09 105 LEU A N 1
ATOM 873 C CA . LEU A 1 105 ? 11.449 -9.903 5.749 1.00 56.09 105 LEU A CA 1
ATOM 874 C C . LEU A 1 105 ? 11.639 -10.704 7.050 1.00 56.09 105 LEU A C 1
ATOM 876 O O . LEU A 1 105 ? 11.064 -10.350 8.072 1.00 56.09 105 LEU A O 1
ATOM 880 N N . LYS A 1 106 ? 12.487 -11.744 7.055 1.00 57.41 106 LYS A N 1
ATOM 881 C CA . LYS A 1 106 ? 12.779 -12.554 8.255 1.00 57.41 106 LYS A CA 1
ATOM 882 C C . LYS A 1 106 ? 13.519 -11.760 9.324 1.00 57.41 106 LYS A C 1
ATOM 884 O O . LYS A 1 106 ? 13.202 -11.916 10.497 1.00 57.41 106 LYS A O 1
ATOM 889 N N . ASN A 1 107 ? 14.499 -10.938 8.950 1.00 55.16 107 ASN A N 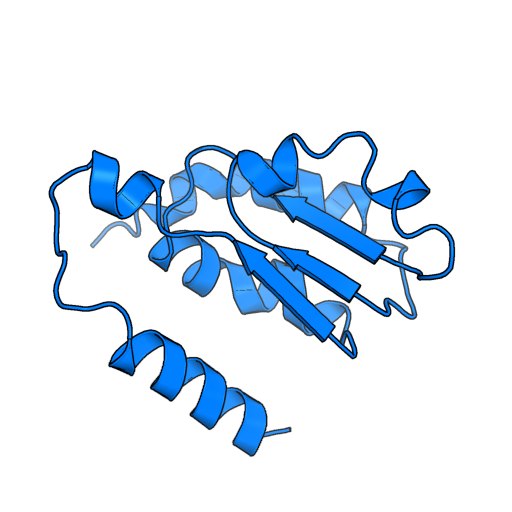1
ATOM 890 C CA . ASN A 1 107 ? 15.191 -10.074 9.905 1.00 55.16 107 ASN A CA 1
ATOM 891 C C . ASN A 1 107 ? 14.244 -9.022 10.474 1.00 55.16 107 ASN A C 1
ATOM 893 O O . ASN A 1 107 ? 14.360 -8.688 11.644 1.00 55.16 107 ASN A O 1
ATOM 897 N N . TYR A 1 108 ? 13.293 -8.529 9.688 1.00 52.12 108 TYR A N 1
ATOM 898 C CA . TYR A 1 108 ? 12.315 -7.570 10.178 1.00 52.12 108 TYR A CA 1
ATOM 899 C C . TYR A 1 108 ? 11.293 -8.221 11.121 1.00 52.12 108 TYR A C 1
ATOM 901 O O . TYR A 1 108 ? 11.101 -7.727 12.223 1.00 52.12 108 TYR A O 1
ATOM 909 N N . ILE A 1 109 ? 10.727 -9.380 10.755 1.00 51.81 109 ILE A N 1
ATOM 910 C CA . ILE A 1 109 ? 9.792 -10.151 11.602 1.00 51.81 109 ILE A CA 1
ATOM 911 C C . ILE A 1 109 ? 10.443 -10.590 12.923 1.00 51.81 109 ILE A C 1
ATOM 913 O O . ILE A 1 109 ? 9.765 -10.668 13.938 1.00 51.81 109 ILE A O 1
ATOM 917 N N . LYS A 1 110 ? 11.753 -10.868 12.937 1.00 47.88 110 LYS A N 1
ATOM 918 C CA . LYS A 1 110 ? 12.489 -11.222 14.164 1.00 47.88 110 LYS A CA 1
ATOM 919 C C . LYS A 1 110 ? 12.737 -10.051 15.125 1.00 47.88 110 LYS A C 1
ATOM 921 O O . LYS A 1 110 ? 13.168 -10.309 16.242 1.00 47.88 110 LYS A O 1
ATOM 926 N N . ASN A 1 111 ? 12.555 -8.808 14.681 1.00 41.75 111 ASN A N 1
ATOM 927 C CA . ASN A 1 111 ? 12.855 -7.596 15.454 1.00 41.75 111 ASN A CA 1
ATOM 928 C C . ASN A 1 111 ? 11.590 -6.794 15.826 1.00 41.75 111 ASN A C 1
ATOM 930 O O . ASN A 1 111 ? 11.691 -5.612 16.158 1.00 41.75 111 ASN A O 1
ATOM 934 N N . ILE A 1 112 ? 10.421 -7.434 15.749 1.00 40.53 112 ILE A N 1
ATOM 935 C CA . ILE A 1 112 ? 9.154 -7.011 16.364 1.00 40.53 112 ILE A CA 1
ATOM 936 C C . ILE A 1 112 ? 8.953 -7.901 17.592 1.00 40.53 112 ILE A C 1
ATOM 938 O O . ILE A 1 112 ? 8.548 -7.364 18.644 1.00 40.53 112 ILE A O 1
#